Protein AF-A0A6H9RU59-F1 (afdb_monomer_lite)

Radius of gyration: 19.9 Å; chains: 1; bounding box: 41×41×51 Å

Sequence (75 aa):
DASFDPIRKARVEKSGKQLGDPRKAAQAMLQIIASPTPPAHVLLGSDALNLVRDKLSRATSEIDQWEALTRSTDG

Organism: NCBI:txid191390

Foldseek 3Di:
DCPCVVVVVVCVVCVVVPPDDVVVVVVVVVVQVVDPDRDPDDADDPVSVVVVVVVVVVVVVVCVVCVVVVCVPPD

Secondary structure (DSSP, 8-state):
--TTHHHHHHHHHHTT--SS-HHHHHHHHHHHHTSSS--S----SHHHHHHHHHHHHHHHHHHHHTHHHHHTT--

pLDDT: mean 87.48, std 11.49, range [54.72, 98.5]

Structure (mmCIF, N/CA/C/O backbone):
data_AF-A0A6H9RU59-F1
#
_entry.id   AF-A0A6H9RU59-F1
#
loop_
_atom_site.group_PDB
_atom_site.id
_atom_site.type_symbol
_atom_site.label_atom_id
_atom_site.label_alt_id
_atom_site.label_comp_id
_atom_site.label_asym_id
_atom_site.label_entity_id
_atom_site.label_seq_id
_atom_site.pdbx_PDB_ins_code
_atom_site.Cartn_x
_atom_site.Cartn_y
_atom_site.Cartn_z
_atom_site.occupancy
_atom_site.B_iso_or_equiv
_atom_site.auth_seq_id
_atom_site.auth_comp_id
_atom_site.auth_asym_id
_atom_site.auth_atom_id
_atom_site.pdbx_PDB_model_num
ATOM 1 N N . ASP A 1 1 ? -4.075 21.636 -28.082 1.00 54.72 1 ASP A N 1
ATOM 2 C CA . ASP A 1 1 ? -4.463 21.232 -26.720 1.00 54.72 1 ASP A CA 1
ATOM 3 C C . ASP A 1 1 ? -3.219 21.220 -25.821 1.00 54.72 1 ASP A C 1
ATOM 5 O O . ASP A 1 1 ? -2.530 20.212 -25.729 1.00 54.72 1 ASP A O 1
ATOM 9 N N . ALA A 1 2 ? -2.844 22.394 -25.293 1.00 61.38 2 ALA A N 1
ATOM 10 C CA . ALA A 1 2 ? -1.520 22.691 -24.709 1.00 61.38 2 ALA A CA 1
ATOM 11 C C . ALA A 1 2 ? -1.412 22.413 -23.194 1.00 61.38 2 ALA A C 1
ATOM 13 O O . ALA A 1 2 ? -0.345 22.550 -22.599 1.00 61.38 2 ALA A O 1
ATOM 14 N N . SER A 1 3 ? -2.513 22.015 -22.553 1.00 70.31 3 SER A N 1
ATOM 15 C CA . SER A 1 3 ? -2.581 21.787 -21.102 1.00 70.31 3 SER A CA 1
ATOM 16 C C . SER A 1 3 ? -1.808 20.539 -20.652 1.00 70.31 3 SER A C 1
ATOM 18 O O . SER A 1 3 ? -1.327 20.478 -19.523 1.00 70.31 3 SER A O 1
ATOM 20 N N . PHE A 1 4 ? -1.631 19.557 -21.543 1.00 70.75 4 PHE A N 1
ATOM 21 C CA . PHE A 1 4 ? -0.948 18.293 -21.245 1.00 70.75 4 PHE A CA 1
ATOM 22 C C . PHE A 1 4 ? 0.549 18.291 -21.571 1.00 70.75 4 PHE A C 1
ATOM 24 O O . PHE A 1 4 ? 1.250 17.342 -21.209 1.00 70.75 4 PHE A O 1
ATOM 31 N N . ASP A 1 5 ? 1.063 19.329 -22.231 1.00 76.25 5 ASP A N 1
ATOM 32 C CA . ASP A 1 5 ? 2.463 19.393 -22.664 1.00 76.25 5 ASP A CA 1
ATOM 33 C C . ASP A 1 5 ? 3.467 19.319 -21.500 1.00 76.25 5 ASP A C 1
ATOM 35 O O . ASP A 1 5 ? 4.420 18.539 -21.604 1.00 76.25 5 ASP A O 1
ATOM 39 N N . PRO A 1 6 ? 3.249 19.998 -20.353 1.00 75.56 6 PRO A N 1
ATOM 40 C CA . PRO A 1 6 ? 4.138 19.878 -19.197 1.00 75.56 6 PRO A CA 1
ATOM 41 C C . PRO A 1 6 ? 4.156 18.460 -18.608 1.00 75.56 6 PRO A C 1
ATOM 43 O O . PRO A 1 6 ? 5.218 17.936 -18.269 1.00 75.56 6 PRO A O 1
ATOM 46 N N . ILE A 1 7 ? 2.993 17.798 -18.545 1.00 75.62 7 ILE A N 1
ATOM 47 C CA . ILE A 1 7 ? 2.864 16.420 -18.043 1.00 75.62 7 ILE A CA 1
ATOM 48 C C . ILE A 1 7 ? 3.558 15.441 -18.995 1.00 75.62 7 ILE A C 1
ATOM 50 O O . ILE A 1 7 ? 4.267 14.534 -18.552 1.00 75.62 7 ILE A O 1
ATOM 54 N N . ARG A 1 8 ? 3.387 15.623 -20.310 1.00 77.31 8 ARG A N 1
ATOM 55 C CA . ARG A 1 8 ? 4.032 14.786 -21.328 1.00 77.31 8 ARG A CA 1
ATOM 56 C C . ARG A 1 8 ? 5.549 14.943 -21.288 1.00 77.31 8 ARG A C 1
ATOM 58 O O . ARG A 1 8 ? 6.251 13.935 -21.282 1.00 77.31 8 ARG A O 1
ATOM 65 N N . LYS A 1 9 ? 6.049 16.179 -21.186 1.00 77.06 9 LYS A N 1
ATOM 66 C CA . LYS A 1 9 ? 7.483 16.476 -21.086 1.00 77.06 9 LYS A CA 1
ATOM 67 C C . LYS A 1 9 ? 8.106 15.833 -19.844 1.00 77.06 9 LYS A C 1
ATOM 69 O O . LYS A 1 9 ? 9.083 15.103 -19.973 1.00 77.06 9 LYS A O 1
ATOM 74 N N . ALA A 1 10 ? 7.470 15.974 -18.679 1.00 73.69 10 ALA A N 1
ATOM 75 C CA . ALA A 1 10 ? 7.933 15.343 -17.442 1.00 73.69 10 ALA A CA 1
ATOM 76 C C . ALA A 1 10 ? 7.958 13.801 -17.518 1.00 73.69 10 ALA A C 1
ATOM 78 O O . ALA A 1 10 ? 8.851 13.160 -16.960 1.00 73.69 10 ALA A O 1
ATOM 79 N N . ARG A 1 11 ? 6.996 13.180 -18.218 1.00 71.62 11 ARG A N 1
ATOM 80 C CA . ARG A 1 11 ? 6.977 11.723 -18.451 1.00 71.62 11 ARG A CA 1
ATOM 81 C C . ARG A 1 11 ? 8.109 11.271 -19.370 1.00 71.62 11 ARG A C 1
ATOM 83 O O . ARG A 1 11 ? 8.746 10.265 -19.077 1.00 71.62 11 ARG A O 1
ATOM 90 N N . VAL A 1 12 ? 8.370 12.014 -20.446 1.00 74.62 12 VAL A N 1
ATOM 91 C CA . VAL A 1 12 ? 9.482 11.731 -21.368 1.00 74.62 12 VAL A CA 1
ATOM 92 C C . VAL A 1 12 ? 10.827 11.883 -20.656 1.00 74.62 12 VAL A C 1
ATOM 94 O O . VAL A 1 12 ? 11.667 10.999 -20.769 1.00 74.62 12 VAL A O 1
ATOM 97 N N . GLU A 1 13 ? 11.015 12.932 -19.853 1.00 74.12 13 GLU A N 1
ATOM 98 C CA . GLU A 1 13 ? 12.259 13.169 -19.100 1.00 74.12 13 GLU A CA 1
ATOM 99 C C . GLU A 1 13 ? 12.551 12.093 -18.042 1.00 74.12 13 GLU A C 1
ATOM 101 O O . GLU A 1 13 ? 13.716 11.801 -17.757 1.00 74.12 13 GLU A O 1
ATOM 106 N N . LYS A 1 14 ? 11.503 11.487 -17.469 1.00 64.19 14 LYS A N 1
ATOM 107 C CA . LYS A 1 14 ? 11.610 10.362 -16.527 1.00 64.19 14 LYS A CA 1
ATOM 108 C C . LYS A 1 14 ? 11.660 8.991 -17.210 1.00 64.19 14 LYS A C 1
ATOM 110 O O . LYS A 1 14 ? 11.974 8.005 -16.543 1.00 64.19 14 LYS A O 1
ATOM 115 N N . SER A 1 15 ? 11.368 8.908 -18.508 1.00 67.06 15 SER A N 1
ATOM 116 C CA . SER A 1 15 ? 11.431 7.662 -19.277 1.00 67.06 15 SER A CA 1
ATOM 117 C C . SER A 1 15 ? 12.863 7.120 -19.268 1.00 67.06 15 SER A C 1
ATOM 119 O O . SER A 1 15 ? 13.804 7.826 -19.624 1.00 67.06 15 SER A O 1
ATOM 121 N N . GLY A 1 16 ? 13.055 5.892 -18.780 1.00 63.25 16 GLY A N 1
ATOM 122 C CA . GLY A 1 16 ? 14.384 5.289 -18.603 1.00 63.25 16 GLY A CA 1
ATOM 123 C C . GLY A 1 16 ? 15.175 5.768 -17.373 1.00 63.25 16 GLY A C 1
ATOM 124 O O . GLY A 1 16 ? 16.249 5.236 -17.113 1.00 63.25 16 GLY A O 1
ATOM 125 N N . LYS A 1 17 ? 14.645 6.720 -16.588 1.00 64.00 17 LYS A N 1
ATOM 126 C CA . LYS A 1 17 ? 15.216 7.214 -15.313 1.00 64.00 17 LYS A CA 1
ATOM 127 C C . LYS A 1 17 ? 14.288 6.962 -14.121 1.00 64.00 17 LYS A C 1
ATOM 129 O O . LYS A 1 17 ? 14.295 7.703 -13.139 1.00 64.00 17 LYS A O 1
ATOM 134 N N . GLN A 1 18 ? 13.419 5.964 -14.232 1.00 69.62 18 GLN A N 1
ATOM 135 C CA . GLN A 1 18 ? 12.530 5.592 -13.138 1.00 69.62 18 GLN A CA 1
ATOM 136 C C . GLN A 1 18 ? 13.375 5.101 -11.954 1.00 69.62 18 GLN A C 1
ATOM 138 O O . GLN A 1 18 ? 14.400 4.456 -12.151 1.00 69.62 18 GLN A O 1
ATOM 143 N N . LEU A 1 19 ? 12.954 5.422 -10.724 1.00 68.12 19 LEU A N 1
ATOM 144 C CA . LEU A 1 19 ? 13.671 5.017 -9.505 1.00 68.12 19 LEU A CA 1
ATOM 145 C C . LEU A 1 19 ? 13.758 3.479 -9.378 1.00 68.12 19 LEU A C 1
ATOM 147 O O . LEU A 1 19 ? 14.667 2.957 -8.742 1.00 68.12 19 LEU A O 1
ATOM 151 N N . GLY A 1 20 ? 12.817 2.762 -10.005 1.00 74.19 20 GLY A N 1
ATOM 152 C CA . GLY A 1 20 ? 12.794 1.303 -10.121 1.00 74.19 20 GLY A CA 1
ATOM 153 C C . GLY A 1 20 ? 13.153 0.792 -11.521 1.00 74.19 20 GLY A C 1
ATOM 154 O O . GLY A 1 20 ? 13.220 1.550 -12.483 1.00 74.19 20 GLY A O 1
ATOM 155 N N . ASP A 1 21 ? 13.342 -0.524 -11.640 1.00 84.88 21 ASP A N 1
ATOM 156 C CA . ASP A 1 21 ? 13.638 -1.209 -12.905 1.00 84.88 21 ASP A CA 1
ATOM 157 C C . ASP A 1 21 ? 12.336 -1.638 -13.617 1.00 84.88 21 ASP A C 1
ATOM 159 O O . ASP A 1 21 ? 11.642 -2.540 -13.126 1.00 84.88 21 ASP A O 1
ATOM 163 N N . PRO A 1 22 ? 11.997 -1.056 -14.786 1.00 84.44 22 PRO A N 1
ATOM 164 C CA . PRO A 1 22 ? 10.770 -1.386 -15.512 1.00 84.44 22 PRO A CA 1
ATOM 165 C C . PRO A 1 22 ? 10.686 -2.854 -15.943 1.00 84.44 22 PRO A C 1
ATOM 167 O O . PRO A 1 22 ? 9.588 -3.404 -16.027 1.00 84.44 22 PRO A O 1
ATOM 170 N N . ARG A 1 23 ? 11.828 -3.518 -16.180 1.00 88.81 23 ARG A N 1
ATOM 171 C CA . ARG A 1 23 ? 11.849 -4.944 -16.547 1.00 88.81 23 ARG A CA 1
ATOM 172 C C . ARG A 1 23 ? 11.442 -5.817 -15.366 1.00 88.81 23 ARG A C 1
ATOM 174 O O . ARG A 1 23 ? 10.633 -6.725 -15.534 1.00 88.81 23 ARG A O 1
ATOM 181 N N . LYS A 1 24 ? 11.936 -5.503 -14.164 1.00 89.81 24 LYS A N 1
ATOM 182 C CA . LYS A 1 24 ? 11.530 -6.201 -12.931 1.00 89.81 24 LYS A CA 1
ATOM 183 C C . LYS A 1 24 ? 10.053 -5.972 -12.618 1.00 89.81 24 LYS A C 1
ATOM 185 O O . LYS A 1 24 ? 9.366 -6.911 -12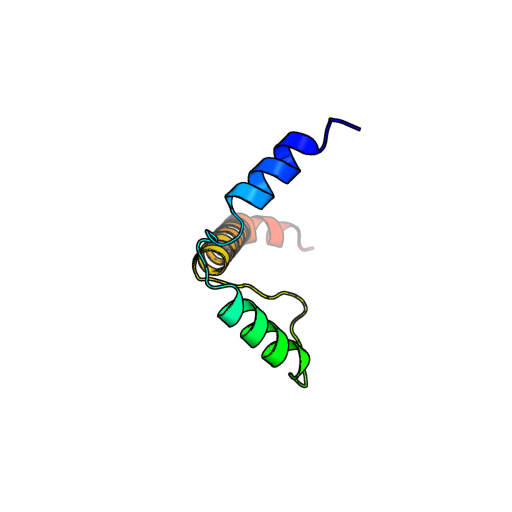.231 1.00 89.81 24 LYS A O 1
ATOM 190 N N . ALA A 1 25 ? 9.553 -4.754 -12.835 1.00 89.88 25 ALA A N 1
ATOM 191 C CA . ALA A 1 25 ? 8.134 -4.441 -12.676 1.00 89.88 25 ALA A CA 1
ATOM 192 C C . ALA A 1 25 ? 7.254 -5.266 -13.632 1.00 89.88 25 ALA A C 1
ATOM 194 O O . ALA A 1 25 ? 6.299 -5.901 -13.189 1.00 89.88 25 ALA A O 1
ATOM 195 N N . ALA A 1 26 ? 7.611 -5.328 -14.919 1.00 91.25 26 ALA A N 1
ATOM 196 C CA . ALA A 1 26 ? 6.892 -6.140 -15.900 1.00 91.25 26 ALA A CA 1
ATOM 197 C C . ALA A 1 26 ? 6.899 -7.634 -15.530 1.00 91.25 26 ALA A C 1
ATOM 199 O O . ALA A 1 26 ? 5.864 -8.295 -15.595 1.00 91.25 26 ALA A O 1
ATOM 200 N N . GLN A 1 27 ? 8.042 -8.160 -15.079 1.00 93.50 27 GLN A N 1
ATOM 201 C CA . GLN A 1 27 ? 8.144 -9.551 -14.636 1.00 93.50 27 GLN A CA 1
ATOM 202 C C . GLN A 1 27 ? 7.250 -9.842 -13.422 1.00 93.50 27 GLN A C 1
ATOM 204 O O . GLN A 1 27 ? 6.565 -10.864 -13.405 1.00 93.50 27 GLN A O 1
ATOM 209 N N . ALA A 1 28 ? 7.207 -8.939 -12.437 1.00 92.38 28 ALA A N 1
ATOM 210 C CA . ALA A 1 28 ? 6.315 -9.069 -11.287 1.00 92.38 28 ALA A CA 1
ATOM 211 C C . ALA A 1 28 ? 4.837 -9.083 -11.716 1.00 92.38 28 ALA A C 1
ATOM 213 O O . ALA A 1 28 ? 4.065 -9.914 -11.245 1.00 92.38 28 ALA A O 1
ATOM 214 N N . MET A 1 29 ? 4.445 -8.222 -12.662 1.00 92.88 29 MET A N 1
ATOM 215 C CA . MET A 1 29 ? 3.078 -8.208 -13.196 1.00 92.88 29 MET A CA 1
ATOM 216 C C . MET A 1 29 ? 2.702 -9.530 -13.877 1.00 92.88 29 MET A C 1
ATOM 218 O O . MET A 1 29 ? 1.602 -10.032 -13.654 1.00 92.88 29 MET A O 1
ATOM 222 N N . LEU A 1 30 ? 3.608 -10.123 -14.662 1.00 94.81 30 LEU A N 1
ATOM 223 C CA . LEU A 1 30 ? 3.372 -11.430 -15.286 1.00 94.81 30 LEU A CA 1
ATOM 224 C C . LEU A 1 30 ? 3.169 -12.533 -14.239 1.00 94.81 30 LEU A C 1
ATOM 226 O O . LEU A 1 30 ? 2.269 -13.356 -14.389 1.00 94.81 30 LEU A O 1
ATOM 230 N N . GLN A 1 31 ? 3.956 -12.524 -13.159 1.00 93.75 31 GLN A N 1
ATOM 231 C CA . GLN A 1 31 ? 3.785 -13.467 -12.047 1.00 93.75 31 GLN A CA 1
ATOM 232 C C . GLN A 1 31 ? 2.427 -13.299 -11.358 1.00 93.75 31 GLN A C 1
ATOM 234 O O . GLN A 1 31 ? 1.773 -14.285 -11.034 1.00 93.75 31 GLN A O 1
ATOM 239 N N . ILE A 1 32 ? 1.988 -12.055 -11.162 1.00 94.00 32 ILE A N 1
ATOM 240 C CA . ILE A 1 32 ? 0.699 -11.743 -10.540 1.00 94.00 32 ILE A CA 1
ATOM 241 C C . ILE A 1 32 ? -0.469 -12.229 -11.398 1.00 94.00 32 ILE A C 1
ATOM 243 O O . ILE A 1 32 ? -1.382 -12.853 -10.867 1.00 94.00 32 ILE A O 1
ATOM 247 N N . ILE A 1 33 ? -0.434 -11.983 -12.709 1.00 92.75 33 ILE A N 1
ATOM 248 C CA . ILE A 1 33 ? -1.495 -12.420 -13.632 1.00 92.75 33 ILE A CA 1
ATOM 249 C C . ILE A 1 33 ? -1.552 -13.951 -13.725 1.00 92.75 33 ILE A C 1
ATOM 251 O O . ILE A 1 33 ? -2.628 -14.514 -13.893 1.00 92.75 33 ILE A O 1
ATOM 255 N N . ALA A 1 34 ? -0.410 -14.626 -13.581 1.00 94.69 34 ALA A N 1
ATOM 256 C CA . ALA A 1 34 ? -0.339 -16.084 -13.540 1.00 94.69 34 ALA A CA 1
ATOM 257 C C . ALA A 1 34 ? -0.754 -16.692 -12.183 1.00 94.69 34 ALA A C 1
ATOM 259 O O . ALA A 1 34 ? -0.851 -17.914 -12.072 1.00 94.69 34 ALA A O 1
ATOM 260 N N . SER A 1 35 ? -0.980 -15.876 -11.146 1.00 95.44 35 SER A N 1
ATOM 261 C CA . SER A 1 35 ? -1.411 -16.360 -9.834 1.00 95.44 35 SER A CA 1
ATOM 262 C C . SER A 1 35 ? -2.839 -16.913 -9.906 1.00 95.44 35 SER A C 1
ATOM 264 O O . SER A 1 35 ? -3.712 -16.245 -10.461 1.00 95.44 35 SER A O 1
ATOM 266 N N . PRO A 1 36 ? -3.136 -18.070 -9.282 1.00 95.06 36 PRO A N 1
ATOM 267 C CA . PRO A 1 36 ? -4.510 -18.565 -9.172 1.00 95.06 36 PRO A CA 1
ATOM 268 C C . PRO A 1 36 ? -5.409 -17.624 -8.352 1.00 95.06 36 PRO A C 1
ATOM 270 O O . PRO A 1 36 ? -6.630 -17.669 -8.474 1.00 95.06 36 PRO A O 1
ATOM 273 N N . THR A 1 37 ? -4.812 -16.764 -7.524 1.00 94.50 37 THR A N 1
ATOM 274 C CA . THR A 1 37 ? -5.503 -15.771 -6.696 1.00 94.50 37 THR A CA 1
ATOM 275 C C . THR A 1 37 ? -4.783 -14.424 -6.818 1.00 94.50 37 THR A C 1
ATOM 277 O O . THR A 1 37 ? -3.943 -14.091 -5.970 1.00 94.50 37 THR A O 1
ATOM 280 N N . PRO A 1 38 ? -5.017 -13.657 -7.897 1.00 92.50 38 PRO A N 1
ATOM 281 C CA . PRO A 1 38 ? -4.354 -12.373 -8.089 1.00 92.50 38 PRO A CA 1
ATOM 282 C C . PRO A 1 38 ? -4.863 -11.344 -7.060 1.00 92.50 38 PRO A C 1
ATOM 284 O O . PRO A 1 38 ? -6.071 -11.252 -6.829 1.00 92.50 38 PRO A O 1
ATOM 287 N N . PRO A 1 39 ? -3.977 -10.555 -6.424 1.00 92.62 39 PRO A N 1
ATOM 288 C CA . PRO A 1 39 ? -4.395 -9.497 -5.513 1.00 92.62 39 PRO A CA 1
ATOM 289 C C . PRO A 1 39 ? -5.084 -8.351 -6.266 1.00 92.62 39 PRO A C 1
ATOM 291 O O . PRO A 1 39 ? -4.699 -8.003 -7.380 1.00 92.62 39 PRO A O 1
ATOM 294 N N . ALA A 1 40 ? -6.053 -7.698 -5.617 1.00 92.38 40 ALA A N 1
ATOM 295 C CA . ALA A 1 40 ? -6.719 -6.512 -6.167 1.00 92.38 40 ALA A CA 1
ATOM 296 C C . ALA A 1 40 ? -5.786 -5.288 -6.273 1.00 92.38 40 ALA A C 1
ATOM 298 O O . ALA A 1 40 ? -5.976 -4.431 -7.132 1.00 92.38 40 ALA A O 1
ATOM 299 N N . HIS A 1 41 ? -4.771 -5.209 -5.405 1.00 91.56 41 HIS A N 1
ATOM 300 C CA . HIS A 1 41 ? -3.794 -4.123 -5.373 1.00 91.56 41 HIS A CA 1
ATOM 301 C C . HIS A 1 41 ? -2.374 -4.681 -5.320 1.00 91.56 41 HIS A C 1
ATOM 303 O O . HIS A 1 41 ? -2.096 -5.632 -4.590 1.00 91.56 41 HIS A O 1
ATOM 309 N N . VAL A 1 42 ? -1.463 -4.056 -6.065 1.00 92.50 42 VAL A N 1
ATOM 310 C CA . VAL A 1 42 ? -0.058 -4.462 -6.168 1.00 92.50 42 VAL A CA 1
ATOM 311 C C . VAL A 1 42 ? 0.824 -3.253 -5.904 1.00 92.50 42 VAL A C 1
ATOM 313 O O . VAL A 1 42 ? 0.627 -2.194 -6.498 1.00 92.50 42 VAL A O 1
ATOM 316 N N . LEU A 1 43 ? 1.824 -3.426 -5.040 1.00 91.81 43 LEU A N 1
ATOM 317 C CA . LEU A 1 43 ? 2.860 -2.427 -4.791 1.00 91.81 43 LEU A CA 1
ATOM 318 C C . LEU A 1 43 ? 4.140 -2.848 -5.514 1.00 91.81 43 LEU A C 1
ATOM 320 O O . LEU A 1 43 ? 4.605 -3.975 -5.351 1.00 91.81 43 LEU A O 1
ATOM 324 N N . LEU A 1 44 ? 4.705 -1.944 -6.314 1.00 91.69 44 LEU A N 1
ATOM 325 C CA . LEU A 1 44 ? 5.926 -2.180 -7.080 1.00 91.69 44 LEU A CA 1
ATOM 326 C C . LEU A 1 44 ? 7.014 -1.225 -6.593 1.00 91.69 44 LEU A C 1
ATOM 328 O O . LEU A 1 44 ? 6.922 -0.024 -6.823 1.00 91.69 44 LEU A O 1
ATOM 332 N N . GLY A 1 45 ? 8.044 -1.774 -5.949 1.00 88.81 45 GLY A N 1
ATOM 333 C CA . GLY A 1 45 ? 9.148 -0.994 -5.384 1.00 88.81 45 GLY A CA 1
ATOM 334 C C . GLY A 1 45 ? 9.036 -0.779 -3.872 1.00 88.81 45 GLY A C 1
ATOM 335 O O . GLY A 1 45 ? 7.959 -0.842 -3.277 1.00 88.81 45 GLY A O 1
ATOM 336 N N . SER A 1 46 ? 10.189 -0.568 -3.234 1.00 87.94 46 SER A N 1
ATOM 337 C CA . SER A 1 46 ? 10.296 -0.372 -1.783 1.00 87.94 46 SER A CA 1
ATOM 338 C C . SER A 1 46 ? 9.756 0.982 -1.324 1.00 87.94 46 SER A C 1
ATOM 340 O O . SER A 1 46 ? 9.258 1.096 -0.212 1.00 87.94 46 SER A O 1
ATOM 342 N N . ASP A 1 47 ? 9.830 2.000 -2.177 1.00 87.50 47 ASP A N 1
ATOM 343 C CA . ASP A 1 47 ? 9.248 3.322 -1.944 1.00 87.50 47 ASP A CA 1
ATOM 344 C C . ASP A 1 47 ? 7.719 3.251 -1.830 1.00 87.50 47 ASP A C 1
ATOM 346 O O . ASP A 1 47 ? 7.154 3.720 -0.841 1.00 87.50 47 ASP A O 1
ATOM 350 N N . ALA A 1 48 ? 7.061 2.589 -2.786 1.00 90.12 48 ALA A N 1
ATOM 351 C CA . ALA A 1 48 ? 5.621 2.356 -2.763 1.00 90.12 48 ALA A CA 1
ATOM 352 C C . ALA A 1 48 ? 5.208 1.531 -1.535 1.00 90.12 48 ALA A C 1
ATOM 354 O O . ALA A 1 48 ? 4.217 1.852 -0.877 1.00 90.12 48 ALA A O 1
ATOM 355 N N . LEU A 1 49 ? 5.989 0.498 -1.196 1.00 91.81 49 LEU A N 1
ATOM 356 C CA . LEU A 1 49 ? 5.753 -0.326 -0.012 1.00 91.81 49 LEU A CA 1
ATOM 357 C C . LEU A 1 49 ? 5.821 0.493 1.282 1.00 91.81 49 LEU A C 1
ATOM 359 O O . LEU A 1 49 ? 4.907 0.404 2.103 1.00 91.81 49 LEU A O 1
ATOM 363 N N . ASN A 1 50 ? 6.875 1.291 1.453 1.00 92.94 50 ASN A N 1
ATOM 364 C CA . ASN A 1 50 ? 7.070 2.112 2.647 1.00 92.94 50 ASN A CA 1
ATOM 365 C C . ASN A 1 50 ? 5.962 3.163 2.777 1.00 92.94 50 ASN A C 1
ATOM 367 O O . ASN A 1 50 ? 5.325 3.248 3.821 1.00 92.94 50 ASN A O 1
ATOM 371 N N . LEU A 1 51 ? 5.642 3.877 1.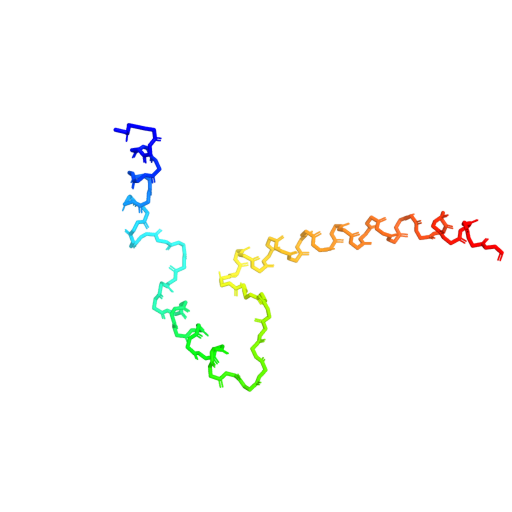693 1.00 94.69 51 LEU A N 1
ATOM 372 C CA . LEU A 1 51 ? 4.585 4.893 1.686 1.00 94.69 51 LEU A CA 1
ATOM 373 C C . LEU A 1 51 ? 3.231 4.327 2.140 1.00 94.69 51 LEU A C 1
ATOM 375 O O . LEU A 1 51 ? 2.529 4.937 2.950 1.00 94.69 51 LEU A O 1
ATOM 379 N N . VAL A 1 52 ? 2.847 3.165 1.602 1.00 96.50 52 VAL A N 1
ATOM 380 C CA . VAL A 1 52 ? 1.562 2.540 1.935 1.00 96.50 52 VAL A CA 1
ATOM 381 C C . VAL A 1 52 ? 1.564 2.014 3.365 1.00 96.50 52 VAL A C 1
ATOM 383 O O . VAL A 1 52 ? 0.587 2.235 4.078 1.00 96.50 52 VAL A O 1
ATOM 386 N N . ARG A 1 53 ? 2.654 1.379 3.813 1.00 97.38 53 ARG A N 1
ATOM 387 C CA . ARG A 1 53 ? 2.788 0.917 5.204 1.00 97.38 53 ARG A CA 1
ATOM 388 C C . ARG A 1 53 ? 2.683 2.066 6.196 1.00 97.38 53 ARG A C 1
ATOM 390 O O . ARG 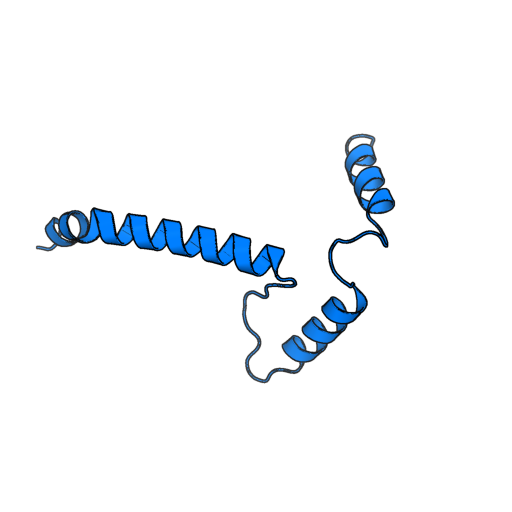A 1 53 ? 1.910 1.961 7.142 1.00 97.38 53 ARG A O 1
ATOM 397 N N . ASP A 1 54 ? 3.364 3.176 5.941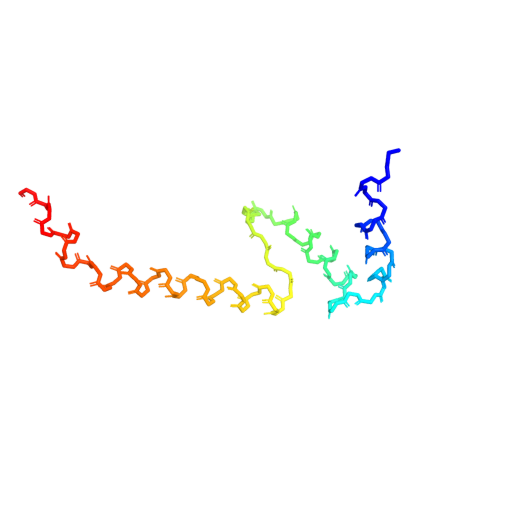 1.00 97.69 54 ASP A N 1
ATOM 398 C CA . ASP A 1 54 ? 3.323 4.349 6.817 1.00 97.69 54 ASP A CA 1
ATOM 399 C C . ASP A 1 54 ? 1.924 4.967 6.879 1.00 97.69 54 ASP A C 1
ATOM 401 O O . ASP A 1 54 ? 1.506 5.476 7.921 1.00 97.69 54 ASP A O 1
ATOM 405 N N . LYS A 1 55 ? 1.189 4.960 5.761 1.00 97.69 55 LYS A N 1
ATOM 406 C CA . LYS A 1 55 ? -0.196 5.443 5.725 1.00 97.69 55 LYS A CA 1
ATOM 407 C C . LYS A 1 55 ? -1.125 4.528 6.520 1.00 97.69 55 LYS A C 1
ATOM 409 O O . LYS A 1 55 ? -1.920 5.025 7.311 1.00 97.69 55 LYS A O 1
ATOM 414 N N . LEU A 1 56 ? -1.030 3.215 6.306 1.00 98.19 56 LEU A N 1
ATOM 415 C CA . LEU A 1 56 ? -1.849 2.238 7.023 1.00 98.19 56 LEU A CA 1
ATOM 416 C C . LEU A 1 56 ? -1.554 2.273 8.521 1.00 98.19 56 LEU A C 1
ATOM 418 O O . LEU A 1 56 ? -2.489 2.324 9.306 1.00 98.19 56 LEU A O 1
ATOM 422 N N . SER A 1 57 ? -0.279 2.346 8.908 1.00 98.38 57 SER A N 1
ATOM 423 C CA . SER A 1 57 ? 0.120 2.457 10.313 1.00 98.38 57 SER A CA 1
ATOM 424 C C . SER A 1 57 ? -0.495 3.682 10.982 1.00 98.38 57 SER A C 1
ATOM 426 O O . SER A 1 57 ? -0.999 3.564 12.091 1.00 98.38 57 SER A O 1
ATOM 428 N N . ARG A 1 58 ? -0.485 4.844 10.315 1.00 98.25 58 ARG A N 1
ATOM 429 C CA . ARG A 1 58 ? -1.117 6.061 10.843 1.00 98.25 58 ARG A CA 1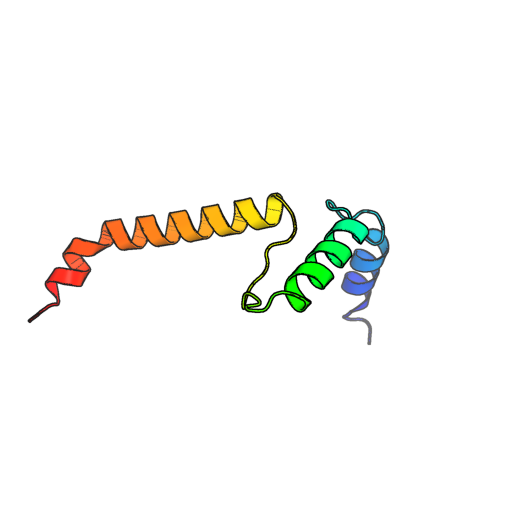
ATOM 430 C C . ARG A 1 58 ? -2.623 5.898 11.011 1.00 98.25 58 ARG A C 1
ATOM 432 O O . ARG A 1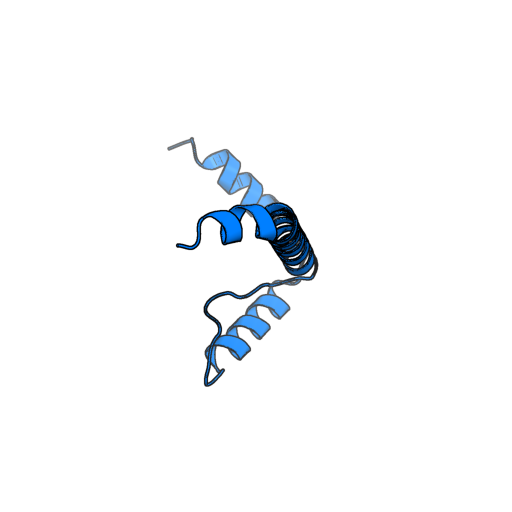 58 ? -3.140 6.211 12.074 1.00 98.25 58 ARG A O 1
ATOM 439 N N . ALA A 1 59 ? -3.298 5.352 10.001 1.00 98.31 59 ALA A N 1
ATOM 440 C CA . ALA A 1 59 ? -4.734 5.100 10.071 1.00 98.31 59 ALA A CA 1
ATOM 441 C C . ALA A 1 59 ? -5.090 4.127 11.207 1.00 98.31 59 ALA A C 1
ATOM 443 O O . ALA A 1 59 ? -6.039 4.371 11.942 1.00 98.31 59 ALA A O 1
ATOM 444 N N . THR A 1 60 ? -4.312 3.057 11.389 1.00 98.50 60 THR A N 1
ATOM 445 C CA . THR A 1 60 ? -4.486 2.127 12.512 1.00 98.50 60 THR A CA 1
ATOM 446 C C . THR A 1 60 ? -4.277 2.829 13.850 1.00 98.50 60 THR A C 1
ATOM 448 O O . THR A 1 60 ? -5.138 2.726 14.711 1.00 98.50 60 THR A O 1
ATOM 451 N N . SER A 1 61 ? -3.206 3.611 14.010 1.00 98.44 61 SER A N 1
ATOM 452 C CA . SER A 1 61 ? -2.970 4.351 15.256 1.00 98.44 61 SER A CA 1
ATOM 453 C C . SER A 1 61 ? -4.084 5.348 15.584 1.00 98.44 61 SER A C 1
ATOM 455 O O . SER A 1 61 ? -4.420 5.523 16.752 1.00 98.44 61 SER A O 1
ATOM 457 N N . GLU A 1 62 ? -4.661 6.000 14.574 1.00 98.12 62 GLU A N 1
ATOM 458 C CA . GLU A 1 62 ? -5.827 6.869 14.756 1.00 98.12 62 GLU A CA 1
ATOM 459 C C . GLU A 1 62 ? -7.056 6.065 15.200 1.00 98.12 62 GLU A C 1
ATOM 461 O O . GLU A 1 62 ? -7.727 6.460 16.148 1.00 98.12 62 GLU A O 1
ATOM 466 N N . ILE A 1 63 ? -7.331 4.915 14.577 1.00 98.38 63 ILE A N 1
ATOM 467 C CA . ILE A 1 63 ? -8.432 4.029 14.989 1.00 98.38 63 ILE A CA 1
ATOM 468 C C . ILE A 1 63 ? -8.263 3.599 16.449 1.00 98.38 63 ILE A C 1
ATOM 470 O O . ILE A 1 63 ? -9.198 3.747 17.236 1.00 98.38 63 ILE A O 1
ATOM 474 N N . ASP A 1 64 ? -7.071 3.132 16.819 1.00 98.25 64 ASP A N 1
ATOM 475 C CA . ASP A 1 64 ? -6.771 2.654 18.171 1.00 98.25 64 ASP A CA 1
ATOM 476 C C . ASP A 1 64 ? -6.933 3.779 19.208 1.00 98.25 64 ASP A C 1
ATOM 478 O O . ASP A 1 64 ? -7.496 3.574 20.284 1.00 98.25 64 ASP A O 1
ATOM 482 N N . GLN A 1 65 ? -6.506 5.003 18.873 1.00 98.38 65 GLN A N 1
ATOM 483 C CA . GLN A 1 65 ? -6.672 6.177 19.736 1.00 98.38 65 GLN A CA 1
ATOM 484 C C . GLN A 1 65 ? -8.146 6.459 20.064 1.00 98.38 65 GLN A C 1
ATOM 486 O O . GLN A 1 65 ? -8.455 6.896 21.175 1.00 98.38 65 GLN A O 1
ATOM 491 N N . TRP A 1 66 ? -9.051 6.217 19.114 1.00 97.94 66 TRP A N 1
ATOM 492 C CA . TRP A 1 66 ? -10.479 6.509 19.253 1.00 97.94 66 TRP A CA 1
ATOM 493 C C . TRP A 1 66 ? -11.334 5.267 19.533 1.00 97.94 66 TRP A C 1
ATOM 495 O O . TRP A 1 66 ? -12.566 5.365 19.539 1.00 97.94 66 TRP A O 1
ATOM 505 N N . GLU A 1 67 ? -10.722 4.112 19.809 1.00 98.00 67 GLU A N 1
ATOM 506 C CA . GLU A 1 67 ? -11.438 2.846 19.994 1.00 98.00 67 GLU A CA 1
ATOM 507 C C . GLU A 1 67 ? -12.458 2.933 21.137 1.00 98.00 67 GLU A C 1
ATOM 509 O O . GLU A 1 67 ? -13.627 2.595 20.954 1.00 98.00 67 GLU A O 1
ATOM 514 N N . ALA A 1 68 ? -12.046 3.439 22.303 1.00 97.31 68 ALA A N 1
ATOM 515 C CA . ALA A 1 68 ? -12.924 3.538 23.470 1.00 97.31 68 ALA A CA 1
ATOM 516 C C . ALA A 1 68 ? -14.141 4.441 23.210 1.00 97.31 68 ALA A C 1
ATOM 518 O O . ALA A 1 68 ? -15.261 4.085 23.574 1.00 97.31 68 ALA A O 1
ATOM 519 N N . LEU A 1 69 ? -13.939 5.582 22.539 1.00 97.44 69 LEU A N 1
ATOM 520 C CA . LEU A 1 69 ? -15.035 6.474 22.154 1.00 97.44 69 LEU A CA 1
ATOM 521 C C . LEU A 1 69 ? -15.967 5.792 21.148 1.00 97.44 69 LEU A C 1
ATOM 523 O O . LEU A 1 69 ? -17.182 5.845 21.311 1.00 97.44 69 LEU A O 1
ATOM 527 N N . THR A 1 70 ? -15.409 5.118 20.144 1.00 96.69 70 THR A N 1
ATOM 528 C CA . THR A 1 70 ? -16.192 4.384 19.141 1.00 96.69 70 THR A CA 1
ATOM 529 C C . THR A 1 70 ? -17.080 3.333 19.811 1.00 96.69 70 THR A C 1
ATOM 531 O O . THR A 1 70 ? -18.286 3.316 19.579 1.00 96.69 70 THR A O 1
ATOM 534 N N . ARG A 1 71 ? -16.522 2.535 20.730 1.00 97.75 71 ARG A N 1
ATOM 535 C CA . ARG A 1 71 ? -17.265 1.524 21.506 1.00 97.75 71 ARG A CA 1
ATOM 536 C C . ARG A 1 71 ? -18.274 2.121 22.482 1.00 97.75 71 ARG A C 1
ATOM 538 O O . ARG A 1 71 ? -19.271 1.491 22.794 1.00 97.75 71 ARG A O 1
ATOM 545 N N . SER A 1 72 ? -18.054 3.345 22.963 1.00 97.31 72 SER A N 1
ATOM 546 C CA . SER A 1 72 ? -19.020 4.006 23.855 1.00 97.31 72 SER A CA 1
ATOM 547 C C . SER A 1 72 ? -20.359 4.332 23.182 1.00 97.31 72 SER A C 1
ATOM 549 O O . SER A 1 72 ? -21.312 4.687 23.869 1.00 97.31 72 SER A O 1
ATOM 551 N N . THR A 1 73 ? -20.429 4.225 21.850 1.00 94.38 73 THR A N 1
ATOM 552 C CA . THR A 1 73 ? -21.668 4.383 21.075 1.00 94.38 73 THR A CA 1
ATOM 553 C C . THR A 1 73 ? -22.449 3.081 20.893 1.00 94.38 73 THR A C 1
ATOM 555 O O . THR A 1 73 ? -23.523 3.102 20.289 1.00 94.38 73 THR A O 1
ATOM 558 N N . ASP A 1 74 ? -21.940 1.969 21.429 1.00 88.94 74 ASP A N 1
ATOM 559 C CA . ASP A 1 74 ? -22.675 0.712 21.503 1.00 88.94 74 ASP A CA 1
ATOM 560 C C . ASP A 1 74 ? -23.855 0.860 22.490 1.00 88.94 74 ASP A C 1
ATOM 562 O O . ASP A 1 74 ? -23.764 1.582 23.486 1.00 88.94 74 ASP A O 1
ATOM 566 N N . GLY A 1 75 ? -24.984 0.219 22.171 1.00 77.69 75 GLY A N 1
ATOM 567 C CA . GLY A 1 75 ? -26.221 0.251 22.967 1.00 77.69 75 GLY A CA 1
ATOM 568 C C . GLY A 1 75 ? -26.241 -0.729 24.131 1.00 77.69 75 GLY A C 1
ATOM 569 O O . GLY A 1 75 ? -25.628 -1.813 24.005 1.00 77.69 75 GLY A O 1
#